Protein AF-A0A3B8WIP3-F1 (afdb_monomer_lite)

Radius of gyration: 19.3 Å; chains: 1; bounding box: 38×19×55 Å

InterPro domains:
  IPR023614 Porin domain superfamily [G3DSA:2.40.160.10] (1-83)

Foldseek 3Di:
DDKDKDKDKDWDKDAVVPCPQAKIKIKIKMKIWIAPPDPPPPNPFIKIKMKIKIWIHRGNPDIDMDMDMDTDGPDPDPDDDDDD

Structure (mmCIF, N/CA/C/O backbone):
data_AF-A0A3B8WIP3-F1
#
_entry.id   AF-A0A3B8WIP3-F1
#
loop_
_atom_site.group_PDB
_atom_site.id
_atom_site.type_symbol
_atom_site.label_atom_id
_atom_site.label_alt_id
_atom_site.label_comp_id
_atom_site.label_asym_id
_atom_site.label_entity_id
_atom_site.label_seq_id
_atom_site.pdbx_PDB_ins_code
_atom_site.Cartn_x
_atom_site.Cartn_y
_atom_site.Cartn_z
_atom_site.occupancy
_atom_site.B_iso_or_equiv
_atom_site.auth_seq_id
_atom_site.auth_comp_id
_atom_site.auth_asym_id
_atom_site.auth_atom_id
_atom_site.pdbx_PDB_model_num
ATOM 1 N N . THR A 1 1 ? 25.678 -2.454 -21.140 1.00 46.59 1 THR A N 1
ATOM 2 C CA . THR A 1 1 ? 24.377 -3.038 -20.804 1.00 46.59 1 THR A CA 1
ATOM 3 C C . THR A 1 1 ? 23.996 -2.457 -19.472 1.00 46.59 1 THR A C 1
ATOM 5 O O . THR A 1 1 ? 24.569 -2.864 -18.470 1.00 46.59 1 THR A O 1
ATOM 8 N N . SER A 1 2 ? 23.243 -1.361 -19.484 1.00 46.53 2 SER A N 1
ATOM 9 C CA . SER A 1 2 ? 22.754 -0.753 -18.248 1.00 46.53 2 SER A CA 1
ATOM 10 C C . SER A 1 2 ? 21.268 -1.038 -18.226 1.00 46.53 2 SER A C 1
ATOM 12 O O . SER A 1 2 ? 20.532 -0.424 -18.976 1.00 46.53 2 SER A O 1
ATOM 14 N N . GLU A 1 3 ? 20.882 -2.029 -17.438 1.00 63.62 3 GLU A N 1
ATOM 15 C CA . GLU A 1 3 ? 19.492 -2.426 -17.232 1.00 63.62 3 GLU A CA 1
ATOM 16 C C . GLU A 1 3 ? 19.047 -1.690 -15.973 1.00 63.62 3 GLU A C 1
ATOM 18 O O . GLU A 1 3 ? 19.626 -1.906 -14.899 1.00 63.62 3 GLU A O 1
ATOM 23 N N . ASN A 1 4 ? 18.103 -0.758 -16.096 1.00 70.88 4 ASN A N 1
ATOM 24 C CA . ASN A 1 4 ? 17.664 0.026 -14.948 1.00 70.88 4 ASN A CA 1
ATOM 25 C C . ASN A 1 4 ? 16.330 -0.533 -14.451 1.00 70.88 4 ASN A C 1
ATOM 27 O O . ASN A 1 4 ? 15.281 -0.363 -15.068 1.00 70.88 4 ASN A O 1
ATOM 31 N N . LEU A 1 5 ? 16.387 -1.219 -13.308 1.00 77.75 5 LEU A N 1
ATOM 32 C CA . LEU A 1 5 ? 15.212 -1.681 -12.579 1.00 77.75 5 LEU A CA 1
ATOM 33 C C . LEU A 1 5 ? 14.954 -0.752 -11.397 1.00 77.75 5 LEU A C 1
ATOM 35 O O . LEU A 1 5 ? 15.790 -0.602 -10.502 1.00 77.75 5 LEU A O 1
ATOM 39 N N . TYR A 1 6 ? 13.763 -0.176 -11.378 1.00 81.56 6 TYR A N 1
ATOM 40 C CA . TYR A 1 6 ? 13.270 0.677 -10.315 1.00 81.56 6 TYR A CA 1
ATOM 41 C C . TYR A 1 6 ? 12.121 -0.023 -9.602 1.00 81.56 6 TYR A C 1
ATOM 43 O O . TYR A 1 6 ? 11.161 -0.479 -10.219 1.00 81.56 6 TYR A O 1
ATOM 51 N N . ILE A 1 7 ? 12.227 -0.097 -8.278 1.00 85.56 7 ILE A N 1
ATOM 52 C CA . ILE A 1 7 ? 11.193 -0.661 -7.416 1.00 85.56 7 ILE A CA 1
ATOM 53 C C . ILE A 1 7 ? 10.910 0.354 -6.319 1.00 85.56 7 ILE A C 1
ATOM 55 O O . ILE A 1 7 ? 11.836 0.862 -5.683 1.00 85.56 7 ILE A O 1
ATOM 59 N N . ALA A 1 8 ? 9.635 0.648 -6.109 1.00 91.38 8 ALA A N 1
ATOM 60 C CA . ALA A 1 8 ? 9.164 1.497 -5.033 1.00 91.38 8 ALA A CA 1
ATOM 61 C C . ALA A 1 8 ? 8.115 0.744 -4.217 1.00 91.38 8 ALA A C 1
ATOM 63 O O . ALA A 1 8 ? 7.100 0.313 -4.759 1.00 91.38 8 ALA A O 1
ATOM 64 N N . ASP A 1 9 ? 8.340 0.626 -2.912 1.00 92.75 9 ASP A N 1
ATOM 65 C CA . ASP A 1 9 ? 7.387 0.059 -1.965 1.00 92.75 9 ASP A CA 1
ATOM 66 C C . ASP A 1 9 ? 6.937 1.112 -0.950 1.00 92.75 9 ASP A C 1
ATOM 68 O O . ASP A 1 9 ? 7.698 1.982 -0.523 1.00 92.75 9 ASP A O 1
ATOM 72 N N . LEU A 1 10 ? 5.660 1.057 -0.580 1.00 94.75 10 LEU A N 1
ATOM 73 C CA . LEU A 1 10 ? 5.060 1.962 0.388 1.00 94.75 10 LEU A CA 1
ATOM 74 C C . LEU A 1 10 ? 4.110 1.188 1.294 1.00 94.75 10 LEU A C 1
ATOM 76 O O . LEU A 1 10 ? 3.203 0.500 0.831 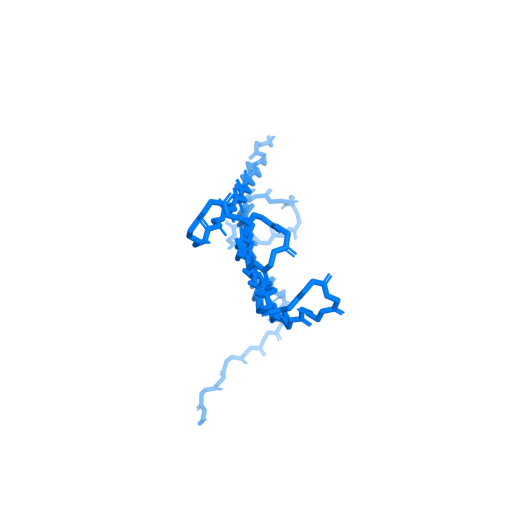1.00 94.75 10 LEU A O 1
ATOM 80 N N . VAL A 1 11 ? 4.273 1.352 2.608 1.00 93.81 11 VAL A N 1
ATOM 81 C CA . VAL A 1 11 ? 3.352 0.807 3.612 1.00 93.81 11 VAL A CA 1
ATOM 82 C C . VAL A 1 11 ? 2.936 1.909 4.568 1.00 93.81 11 VAL A C 1
ATOM 84 O O . VAL A 1 11 ? 3.755 2.491 5.279 1.00 93.81 11 VAL A O 1
ATOM 87 N N . TRP A 1 12 ? 1.635 2.151 4.639 1.00 92.75 12 TRP A N 1
ATOM 88 C CA . TRP A 1 12 ? 1.041 3.110 5.548 1.00 92.75 12 TRP A CA 1
ATOM 89 C C . TRP A 1 12 ? 0.082 2.419 6.512 1.00 92.75 12 TRP A C 1
ATOM 91 O O . TRP A 1 12 ? -0.829 1.694 6.119 1.00 92.75 12 TRP A O 1
ATOM 101 N N . LYS A 1 13 ? 0.293 2.659 7.806 1.00 89.94 13 LYS A N 1
ATOM 102 C CA . LYS A 1 13 ? -0.570 2.172 8.879 1.00 89.94 13 LYS A CA 1
ATOM 103 C C . LYS A 1 13 ? -1.232 3.350 9.564 1.00 89.94 13 LYS A C 1
ATOM 105 O O . LYS A 1 13 ? -0.559 4.274 10.020 1.00 89.94 13 LYS A O 1
ATOM 110 N N . TRP A 1 14 ? -2.545 3.284 9.670 1.00 86.31 14 TRP A N 1
ATOM 111 C CA . TRP A 1 14 ? -3.356 4.284 10.333 1.00 86.31 14 TRP A CA 1
ATOM 112 C C . TRP A 1 14 ? -4.275 3.615 11.352 1.00 86.31 14 TRP A C 1
ATOM 114 O O . TRP A 1 14 ? -4.936 2.625 11.054 1.00 86.31 14 TRP A O 1
ATOM 124 N N . ALA A 1 15 ? -4.317 4.160 12.565 1.00 84.94 15 ALA A N 1
ATOM 125 C CA . ALA A 1 15 ? -5.214 3.712 13.623 1.00 84.94 15 ALA A CA 1
ATOM 126 C C . ALA A 1 15 ? -6.156 4.868 13.997 1.00 84.94 15 ALA A C 1
ATOM 128 O O . ALA A 1 15 ? -5.723 5.797 14.692 1.00 84.94 15 ALA A O 1
ATOM 129 N N . PRO A 1 16 ? -7.426 4.857 13.550 1.00 65.50 16 PRO A N 1
ATOM 130 C CA . PRO A 1 16 ? -8.407 5.817 14.041 1.00 65.50 16 PRO A CA 1
ATOM 131 C C . PRO A 1 16 ? -8.541 5.677 15.567 1.00 65.50 16 PRO A C 1
ATOM 133 O O . PRO A 1 16 ? -8.557 4.571 16.101 1.00 65.50 16 PRO A O 1
ATOM 136 N N . ASN A 1 17 ? -8.574 6.803 16.287 1.00 71.38 17 ASN A N 1
ATOM 137 C CA . ASN A 1 17 ? -8.575 6.890 17.760 1.00 71.38 17 ASN A CA 1
ATOM 138 C C . ASN A 1 17 ? -7.322 6.381 18.501 1.00 71.38 17 ASN A C 1
ATOM 140 O O . ASN A 1 17 ? -7.339 6.309 19.728 1.00 71.38 17 ASN A O 1
ATOM 144 N N . GLY A 1 18 ? -6.229 6.037 17.811 1.00 64.00 18 GLY A N 1
ATOM 145 C CA . GLY A 1 18 ? -4.996 5.585 18.471 1.00 64.00 18 GLY A CA 1
ATOM 146 C C . GLY A 1 18 ? -5.100 4.211 19.148 1.00 64.00 18 GLY A C 1
ATOM 147 O O . GLY A 1 18 ? -4.134 3.766 19.767 1.00 64.00 18 GLY A O 1
ATOM 148 N N . ASN A 1 19 ? -6.231 3.507 19.000 1.00 65.31 19 ASN A N 1
ATOM 149 C CA . ASN A 1 19 ? -6.415 2.157 19.518 1.00 65.31 19 ASN A CA 1
ATOM 150 C C . ASN A 1 19 ? -6.217 1.109 18.413 1.00 65.31 19 ASN A C 1
ATOM 152 O O . ASN A 1 19 ? -7.173 0.584 17.841 1.00 65.31 19 ASN A O 1
ATOM 156 N N . ASN A 1 20 ? -4.950 0.772 18.160 1.00 62.78 20 ASN A N 1
ATOM 157 C CA . ASN A 1 20 ? -4.517 -0.220 17.162 1.00 62.78 20 ASN A CA 1
ATOM 158 C C . ASN A 1 20 ? -5.179 -1.607 17.364 1.00 62.78 20 ASN A C 1
ATOM 160 O O . ASN A 1 20 ? -5.255 -2.422 16.453 1.00 62.78 20 ASN A O 1
ATOM 164 N N . ARG A 1 21 ? -5.703 -1.880 18.565 1.00 65.69 21 ARG A N 1
ATOM 165 C CA . ARG A 1 21 ? -6.296 -3.174 18.913 1.00 65.69 21 ARG A CA 1
ATOM 166 C C . ARG A 1 21 ? -7.755 -3.339 18.487 1.00 65.69 21 ARG A C 1
ATOM 168 O O . ARG A 1 21 ? -8.220 -4.471 18.390 1.00 65.69 21 ARG A O 1
ATOM 175 N N . GLU A 1 22 ? -8.473 -2.242 18.261 1.00 70.00 22 GLU A N 1
ATOM 176 C CA . GLU A 1 22 ? -9.882 -2.281 17.850 1.00 70.00 22 GLU A CA 1
ATOM 177 C C . GLU A 1 22 ? -10.058 -1.910 16.382 1.00 70.00 22 GLU A C 1
ATOM 179 O O . GLU A 1 22 ? -10.831 -2.571 15.688 1.00 70.00 22 GLU A O 1
ATOM 184 N N . GLN A 1 23 ? -9.337 -0.887 15.909 1.00 80.50 23 GLN A N 1
ATOM 185 C CA . GLN A 1 23 ? -9.438 -0.420 14.532 1.00 80.50 23 GLN A CA 1
ATOM 186 C C . GLN A 1 23 ? -8.066 -0.049 13.975 1.00 80.50 23 GLN A C 1
ATOM 188 O O . GLN A 1 23 ? -7.363 0.806 14.515 1.00 80.50 23 GLN A O 1
ATOM 193 N N . GLN A 1 24 ? -7.704 -0.676 12.859 1.00 86.38 24 GLN A N 1
ATOM 194 C CA . GLN A 1 24 ? -6.501 -0.333 12.109 1.00 86.38 24 GLN A CA 1
ATOM 195 C C . GLN A 1 24 ? -6.747 -0.481 10.613 1.00 86.38 24 GLN A C 1
ATOM 197 O O . GLN A 1 24 ? -7.367 -1.438 10.155 1.00 86.38 24 GLN A O 1
ATOM 202 N N . LEU A 1 25 ? -6.243 0.478 9.851 1.00 89.00 25 LEU A N 1
ATOM 203 C CA . LEU A 1 25 ? -6.171 0.433 8.405 1.00 89.00 25 LEU A CA 1
ATOM 204 C C . LEU A 1 25 ? -4.702 0.300 8.018 1.00 89.00 25 LEU A C 1
ATOM 206 O O . LEU A 1 25 ? -3.874 1.132 8.389 1.00 89.00 25 LEU A O 1
ATOM 210 N N . THR A 1 26 ? -4.381 -0.743 7.267 1.00 92.62 26 THR A N 1
ATOM 211 C CA . THR A 1 26 ? -3.081 -0.896 6.620 1.00 92.62 26 THR A CA 1
ATOM 212 C C . THR A 1 26 ? -3.279 -0.771 5.125 1.00 92.62 26 THR A C 1
ATOM 214 O O . THR A 1 26 ? -4.046 -1.528 4.538 1.00 92.62 26 THR A O 1
ATOM 217 N N . LEU A 1 27 ? -2.580 0.173 4.517 1.00 94.06 27 LEU A N 1
ATOM 218 C CA . LEU A 1 27 ? -2.469 0.314 3.077 1.00 94.06 27 LEU A CA 1
ATOM 219 C C . LEU A 1 27 ? -1.036 -0.039 2.693 1.00 94.06 27 LEU A C 1
ATOM 221 O O . LEU A 1 27 ? -0.093 0.422 3.331 1.00 94.06 27 LEU A O 1
ATOM 225 N N . SER A 1 28 ? -0.863 -0.866 1.676 1.00 95.75 28 SER A N 1
ATOM 226 C CA . SER A 1 28 ? 0.443 -1.146 1.095 1.00 95.75 28 SER A CA 1
ATOM 227 C C . SER A 1 28 ? 0.360 -1.076 -0.416 1.00 95.75 28 SER A C 1
ATOM 229 O O . SER A 1 28 ? -0.657 -1.450 -0.990 1.00 95.75 28 SER A O 1
ATOM 231 N N . GLY A 1 29 ? 1.422 -0.628 -1.061 1.00 95.50 29 GLY A N 1
ATOM 232 C CA . GLY A 1 29 ? 1.531 -0.637 -2.506 1.00 95.50 29 GLY A CA 1
ATOM 233 C C . GLY A 1 29 ? 2.970 -0.825 -2.935 1.00 95.50 29 GLY A C 1
ATOM 234 O O . GLY A 1 29 ? 3.893 -0.490 -2.195 1.00 95.50 29 GLY A O 1
ATOM 235 N N . GLU A 1 30 ? 3.133 -1.381 -4.120 1.00 92.06 30 GLU A N 1
ATOM 236 C CA . GLU A 1 30 ? 4.421 -1.621 -4.749 1.00 92.06 30 GLU A CA 1
ATOM 237 C C . GLU A 1 30 ? 4.302 -1.273 -6.224 1.00 92.06 30 GLU A C 1
ATOM 239 O O . GLU A 1 30 ? 3.272 -1.536 -6.847 1.00 92.06 30 GLU A O 1
ATOM 244 N N . TYR A 1 31 ? 5.350 -0.666 -6.756 1.00 87.56 31 TYR A N 1
ATOM 245 C CA . TYR A 1 31 ? 5.466 -0.277 -8.147 1.00 87.56 31 TYR A CA 1
ATOM 246 C C . TYR A 1 31 ? 6.829 -0.727 -8.663 1.00 87.56 31 TYR A C 1
ATOM 248 O O . TYR A 1 31 ? 7.859 -0.457 -8.042 1.00 87.56 31 TYR A O 1
ATOM 256 N N . LEU A 1 32 ? 6.819 -1.424 -9.789 1.00 86.94 32 LEU A N 1
ATOM 257 C CA . LEU A 1 32 ? 7.964 -2.008 -10.466 1.00 86.94 32 LEU A CA 1
ATOM 258 C C . LEU A 1 32 ? 8.024 -1.409 -11.871 1.00 86.94 32 LEU A C 1
ATOM 260 O O . LEU A 1 32 ? 7.031 -1.406 -12.595 1.00 86.94 32 LEU A O 1
ATOM 264 N N . TYR A 1 33 ? 9.196 -0.923 -12.256 1.00 80.00 33 TYR A N 1
ATOM 265 C CA . TYR A 1 33 ?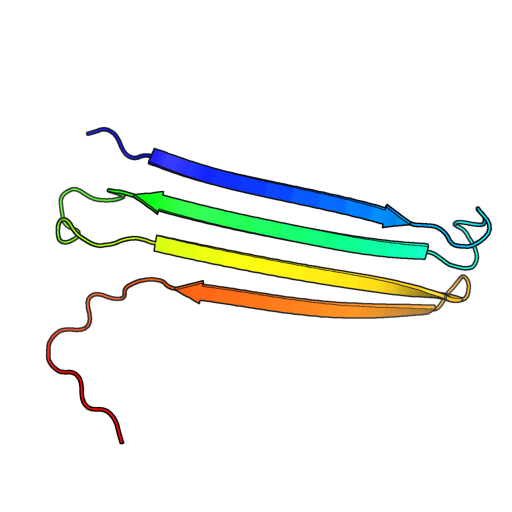 9.464 -0.412 -13.593 1.00 80.00 33 TYR A CA 1
ATOM 266 C C . TYR A 1 33 ? 10.854 -0.863 -14.024 1.00 80.00 33 TYR A C 1
ATOM 268 O O . TYR A 1 33 ? 11.836 -0.576 -13.339 1.00 80.00 33 TYR A O 1
ATOM 276 N N . GLY A 1 34 ? 10.939 -1.578 -15.140 1.00 76.31 34 GLY A N 1
ATOM 277 C CA . GLY A 1 34 ? 12.201 -2.011 -15.727 1.00 76.31 34 GLY A CA 1
ATOM 278 C C . GLY A 1 34 ? 12.325 -1.569 -17.178 1.00 76.31 34 GLY A C 1
ATOM 279 O O . GLY A 1 34 ? 11.450 -1.881 -17.990 1.00 76.31 34 GLY A O 1
ATOM 280 N N . ASP A 1 35 ? 13.433 -0.894 -17.492 1.00 66.69 35 ASP A N 1
ATOM 281 C CA . ASP A 1 35 ? 13.875 -0.639 -18.863 1.00 66.69 35 ASP A CA 1
ATOM 282 C C . ASP A 1 35 ? 15.050 -1.548 -19.254 1.00 66.69 35 ASP A C 1
ATOM 284 O O . ASP A 1 35 ? 15.873 -1.942 -18.423 1.00 66.69 35 ASP A O 1
ATOM 288 N N . GLU A 1 36 ? 15.094 -1.903 -20.541 1.00 55.53 36 GLU A N 1
ATOM 289 C CA . GLU A 1 36 ? 16.238 -2.556 -21.191 1.00 55.53 36 GLU A CA 1
ATOM 290 C C . GLU A 1 36 ? 16.594 -3.963 -20.655 1.00 55.53 36 GLU A C 1
ATOM 292 O O . GLU A 1 36 ? 17.732 -4.399 -20.768 1.00 55.53 36 GLU A O 1
ATOM 297 N N . LEU A 1 37 ? 15.623 -4.720 -20.127 1.00 54.62 37 LEU A N 1
ATOM 298 C CA . LEU A 1 37 ? 15.826 -6.003 -19.420 1.00 54.62 37 LEU A CA 1
ATOM 299 C C . LEU A 1 37 ? 16.422 -7.168 -20.250 1.00 54.62 37 LEU A C 1
ATOM 301 O O . LEU A 1 37 ? 16.623 -8.256 -19.705 1.00 54.62 37 LEU A O 1
ATOM 305 N N . ASN A 1 38 ? 16.673 -7.020 -21.563 1.00 45.00 38 ASN A N 1
ATOM 306 C CA . ASN A 1 38 ? 17.323 -8.077 -22.349 1.00 45.00 38 ASN A CA 1
ATOM 307 C C . ASN A 1 38 ? 17.905 -7.610 -23.700 1.00 45.00 38 ASN A C 1
ATOM 309 O O . ASN A 1 38 ? 17.239 -6.959 -24.494 1.00 45.00 38 ASN A O 1
ATOM 313 N N . GLN A 1 39 ? 19.100 -8.099 -24.046 1.00 45.75 39 GLN A N 1
ATOM 314 C CA . GLN A 1 39 ? 19.756 -7.950 -25.362 1.00 45.75 39 GLN A CA 1
ATOM 315 C C . GLN A 1 39 ? 19.073 -8.720 -26.522 1.00 45.75 39 GLN A C 1
ATOM 317 O O . GLN A 1 3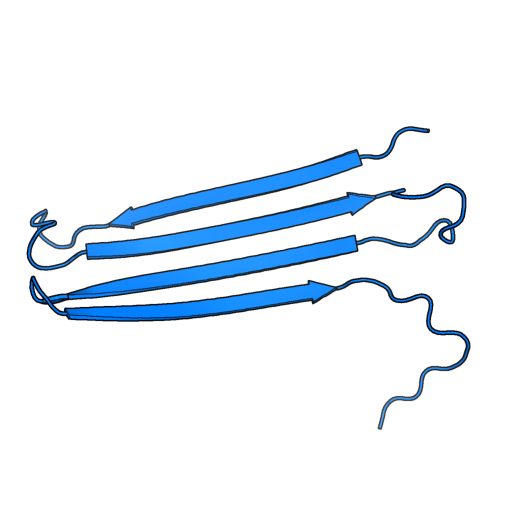9 ? 19.544 -8.672 -27.658 1.00 45.75 39 GLN A O 1
ATOM 322 N N . PHE A 1 40 ? 18.004 -9.470 -26.227 1.00 48.91 40 PHE A N 1
ATOM 323 C CA . PHE A 1 40 ? 17.163 -10.203 -27.187 1.00 48.91 40 PHE A CA 1
ATOM 324 C C . PHE A 1 40 ? 15.683 -9.790 -27.146 1.00 48.91 40 PHE A C 1
ATOM 326 O O . PHE A 1 40 ? 14.901 -10.293 -27.950 1.00 48.91 40 PHE A O 1
ATOM 333 N N . ALA A 1 41 ? 15.305 -8.908 -26.220 1.00 46.31 41 ALA A N 1
ATOM 334 C CA . ALA A 1 41 ? 14.021 -8.223 -26.250 1.00 46.31 41 ALA A CA 1
ATOM 335 C C . ALA A 1 41 ? 14.162 -7.051 -27.228 1.00 46.31 41 ALA A C 1
ATOM 337 O O . ALA A 1 41 ? 15.249 -6.475 -27.354 1.00 46.31 41 ALA A O 1
ATOM 338 N N . ALA A 1 42 ? 13.120 -6.751 -27.995 1.00 44.97 42 ALA A N 1
ATOM 339 C CA . ALA A 1 42 ? 13.181 -5.620 -28.904 1.00 44.97 42 ALA A CA 1
ATOM 340 C C . ALA A 1 42 ? 13.452 -4.361 -28.066 1.00 44.97 42 ALA A C 1
ATOM 342 O O . ALA A 1 42 ? 13.021 -4.266 -26.921 1.00 44.97 42 ALA A O 1
ATOM 343 N N . SER A 1 43 ? 14.208 -3.409 -28.607 1.00 46.84 43 SER A N 1
ATOM 344 C CA . SER A 1 43 ? 14.726 -2.227 -27.898 1.00 46.84 43 SER A CA 1
ATOM 345 C C . SER A 1 43 ? 13.662 -1.234 -27.375 1.00 46.84 43 SER A C 1
ATOM 347 O O . SER A 1 43 ? 13.995 -0.076 -27.155 1.00 46.84 43 SER A O 1
ATOM 349 N N . ASP A 1 44 ? 12.418 -1.677 -27.186 1.00 50.19 44 ASP A N 1
ATOM 350 C CA . ASP A 1 44 ? 11.247 -0.918 -26.735 1.00 50.19 44 ASP A CA 1
ATOM 351 C C . ASP A 1 44 ? 10.419 -1.672 -25.657 1.00 50.19 44 ASP A C 1
ATOM 353 O O . ASP A 1 44 ? 9.377 -1.186 -25.232 1.00 50.19 44 ASP A O 1
ATOM 357 N N . ASP A 1 45 ? 10.861 -2.850 -25.182 1.00 54.34 45 ASP A N 1
ATOM 358 C CA .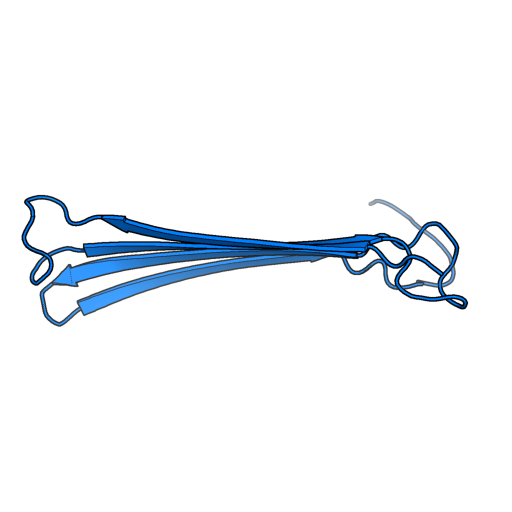 ASP A 1 45 ? 10.121 -3.652 -24.191 1.00 54.34 45 ASP A CA 1
ATOM 359 C C . ASP A 1 45 ? 10.235 -3.049 -22.773 1.00 54.34 45 ASP A C 1
ATOM 361 O O . ASP A 1 45 ? 11.121 -3.385 -21.979 1.00 54.34 45 ASP A O 1
ATOM 365 N N . THR A 1 46 ? 9.320 -2.134 -22.447 1.00 61.38 46 THR A N 1
ATOM 366 C CA . THR A 1 46 ? 9.134 -1.617 -21.082 1.00 61.38 46 THR A CA 1
ATOM 367 C C . THR A 1 46 ? 8.296 -2.613 -20.287 1.00 61.38 46 THR A C 1
ATOM 369 O O . THR A 1 46 ? 7.211 -2.995 -20.718 1.00 61.38 46 THR A O 1
ATOM 372 N N . ASN A 1 47 ? 8.798 -3.047 -19.129 1.00 72.19 47 ASN A N 1
ATOM 373 C CA . ASN A 1 47 ? 8.057 -3.929 -18.228 1.00 72.19 47 ASN A CA 1
ATOM 374 C C . ASN A 1 47 ? 7.646 -3.120 -17.001 1.00 72.19 47 ASN A C 1
ATOM 376 O O . ASN A 1 47 ? 8.502 -2.727 -16.201 1.00 72.19 47 ASN A O 1
ATOM 380 N N . GLU A 1 48 ? 6.348 -2.873 -16.850 1.00 77.94 48 GLU A N 1
ATOM 381 C CA . GLU A 1 48 ? 5.800 -2.178 -15.689 1.00 77.94 48 GLU A CA 1
ATOM 382 C C . GLU A 1 48 ? 4.802 -3.060 -14.945 1.00 77.94 48 GLU A C 1
ATOM 384 O O . GLU A 1 48 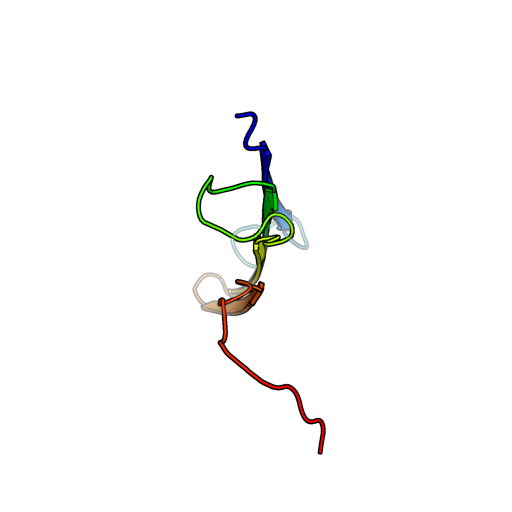? 4.107 -3.903 -15.511 1.00 77.94 48 GLU A O 1
ATOM 389 N N . GLY A 1 49 ? 4.736 -2.892 -13.633 1.00 86.06 49 GLY A N 1
ATOM 390 C CA . GLY A 1 49 ? 3.753 -3.600 -12.838 1.00 86.06 49 GLY A CA 1
ATOM 391 C C . GLY A 1 49 ? 3.587 -2.967 -11.480 1.00 86.06 49 GLY A C 1
ATOM 392 O O . GLY A 1 49 ? 4.530 -2.449 -10.890 1.00 86.06 49 GLY A O 1
ATOM 393 N N . TRP A 1 50 ? 2.373 -3.006 -10.960 1.00 89.62 50 TRP A N 1
ATOM 394 C CA . TRP A 1 50 ? 2.070 -2.410 -9.677 1.00 89.62 50 TRP A CA 1
ATOM 395 C C . TRP A 1 50 ? 0.975 -3.173 -8.957 1.00 89.62 50 TRP A C 1
ATOM 397 O O . TRP A 1 50 ? 0.107 -3.814 -9.549 1.00 89.62 50 TRP A O 1
ATOM 407 N N . TYR A 1 51 ? 0.992 -3.086 -7.635 1.00 91.62 51 TYR A N 1
ATOM 408 C CA . TYR A 1 51 ? -0.135 -3.520 -6.833 1.00 91.62 51 TYR A CA 1
ATOM 409 C C . TYR A 1 51 ? -0.397 -2.559 -5.691 1.00 91.62 51 TYR A C 1
ATOM 411 O O . TYR A 1 51 ? 0.486 -1.879 -5.177 1.00 91.62 51 TYR A O 1
ATOM 419 N N . VAL A 1 52 ? -1.643 -2.564 -5.242 1.00 94.81 52 VAL A N 1
ATOM 420 C CA . VAL A 1 52 ? -2.078 -1.913 -4.020 1.00 94.81 52 VAL A CA 1
ATOM 421 C C . VAL A 1 52 ? -2.962 -2.870 -3.232 1.00 94.81 52 VAL A C 1
ATOM 423 O O . VAL A 1 52 ? -3.819 -3.571 -3.770 1.00 94.81 52 VAL A O 1
ATOM 426 N N . SER A 1 53 ? -2.761 -2.924 -1.924 1.00 95.50 53 SER A N 1
ATOM 427 C CA . SER A 1 53 ? -3.624 -3.643 -0.999 1.00 95.50 53 SER A CA 1
ATOM 428 C C . SER A 1 53 ? -4.029 -2.778 0.174 1.00 95.50 53 SER A C 1
ATOM 430 O O . SER A 1 53 ? -3.225 -2.043 0.738 1.00 95.50 53 SER A O 1
ATOM 432 N N . GLY A 1 54 ? -5.290 -2.912 0.565 1.00 95.31 54 GLY A N 1
ATOM 433 C CA . GLY A 1 54 ? -5.836 -2.305 1.762 1.00 95.31 54 GLY A CA 1
ATOM 434 C C . GLY A 1 54 ? -6.440 -3.369 2.658 1.00 95.31 54 GLY A C 1
ATOM 435 O O . GLY A 1 54 ? -7.264 -4.163 2.213 1.00 95.31 54 GLY A O 1
ATOM 436 N N . VAL A 1 55 ? -6.040 -3.377 3.925 1.00 93.62 55 VAL A N 1
ATOM 437 C CA . VAL A 1 55 ? -6.596 -4.235 4.969 1.00 93.62 55 VAL A CA 1
ATOM 438 C C . VAL A 1 55 ? -7.169 -3.347 6.056 1.00 93.62 55 VAL A C 1
ATOM 440 O O . VAL A 1 55 ? -6.450 -2.565 6.677 1.00 93.62 55 VAL A O 1
ATOM 443 N N . TYR A 1 56 ? -8.465 -3.484 6.297 1.00 90.56 56 TYR A N 1
ATOM 444 C CA . TYR A 1 56 ? -9.178 -2.782 7.345 1.00 90.56 56 TYR A CA 1
ATOM 445 C C . TYR A 1 56 ? -9.634 -3.758 8.425 1.00 90.56 56 TYR A C 1
ATOM 447 O O . TYR A 1 56 ? -10.364 -4.715 8.170 1.00 90.56 56 TYR A O 1
ATOM 455 N N . GLN A 1 57 ? -9.207 -3.500 9.652 1.00 89.38 57 GLN A N 1
ATOM 456 C CA . GLN A 1 57 ? -9.661 -4.196 10.840 1.00 89.38 57 GLN A CA 1
ATOM 457 C C . GLN A 1 57 ? -10.725 -3.349 11.534 1.00 89.38 57 GLN A C 1
ATOM 459 O O . GLN A 1 57 ? -10.444 -2.226 11.945 1.00 89.38 57 GLN A O 1
ATOM 464 N N . PHE A 1 58 ? -11.932 -3.896 11.665 1.00 85.00 58 PHE A N 1
ATOM 465 C CA . PHE A 1 58 ? -13.082 -3.228 12.288 1.00 85.00 58 PHE A CA 1
ATOM 466 C C . PHE A 1 58 ? -13.466 -3.831 13.643 1.00 85.00 58 PHE A C 1
ATOM 468 O O . PHE A 1 58 ? -14.256 -3.241 14.379 1.00 85.00 58 PHE A O 1
ATOM 475 N N . ALA A 1 59 ? -12.926 -5.006 13.978 1.00 84.19 59 ALA A N 1
ATOM 476 C CA . ALA A 1 59 ? -13.045 -5.597 15.302 1.00 84.19 59 ALA A CA 1
ATOM 477 C C . ALA A 1 59 ? -11.718 -6.264 15.703 1.00 84.19 59 ALA A C 1
ATOM 479 O O . ALA A 1 59 ? -10.937 -6.653 14.833 1.00 84.19 59 ALA A O 1
ATOM 480 N N . PRO A 1 60 ? -11.467 -6.510 17.002 1.00 80.75 60 PRO A N 1
ATOM 481 C CA . PRO A 1 60 ? -10.217 -7.116 17.481 1.00 80.75 60 PRO A CA 1
ATOM 482 C C . PRO A 1 60 ? -9.862 -8.467 16.841 1.00 80.75 60 PRO A C 1
ATOM 484 O O . PRO A 1 60 ? -8.713 -8.889 16.885 1.00 80.75 60 PRO A O 1
ATOM 487 N N . GLN A 1 61 ? -10.859 -9.142 16.270 1.00 84.94 61 GLN A N 1
ATOM 488 C CA . GLN A 1 61 ? -10.771 -10.484 15.697 1.00 84.94 61 GLN A CA 1
ATOM 489 C C . GLN A 1 61 ? -11.251 -10.559 14.236 1.00 84.94 61 GLN A C 1
ATOM 491 O O . GLN A 1 61 ? -11.242 -11.641 13.660 1.00 84.94 61 GLN A O 1
ATOM 496 N N . TRP A 1 62 ? -11.662 -9.432 13.638 1.00 87.38 62 TRP A N 1
ATOM 497 C CA . TRP A 1 62 ? -12.164 -9.394 12.262 1.00 87.38 62 TRP A CA 1
ATOM 498 C C . TRP A 1 62 ? -11.471 -8.313 11.442 1.00 87.38 62 TRP A C 1
ATOM 500 O O . TRP A 1 62 ? -11.506 -7.128 11.789 1.00 87.38 62 TRP A O 1
ATOM 510 N N . SER A 1 63 ? -10.901 -8.731 10.315 1.00 90.75 63 SER A N 1
ATOM 511 C CA . SER A 1 63 ? -10.351 -7.861 9.285 1.00 90.75 63 SER A CA 1
ATOM 512 C C . SER A 1 63 ? -10.900 -8.240 7.915 1.00 90.75 63 SER A C 1
ATOM 514 O O . SER A 1 63 ? -11.212 -9.398 7.640 1.00 90.75 63 SER A O 1
ATOM 516 N N . ALA A 1 64 ? -11.036 -7.237 7.059 1.00 93.00 64 ALA A N 1
ATOM 517 C CA . ALA A 1 64 ? -11.370 -7.388 5.656 1.00 93.00 64 ALA A CA 1
ATOM 518 C C . ALA A 1 64 ? -10.251 -6.757 4.831 1.00 93.00 64 ALA A C 1
ATOM 520 O O . ALA A 1 64 ? -9.748 -5.688 5.176 1.00 93.00 64 ALA A O 1
ATOM 521 N N . GLY A 1 65 ? -9.846 -7.423 3.756 1.00 94.19 65 GLY A N 1
ATOM 522 C CA . GLY A 1 65 ? -8.768 -6.955 2.900 1.00 94.19 65 GLY A CA 1
ATOM 523 C C . GLY A 1 65 ? -9.113 -7.089 1.430 1.00 94.19 65 GLY A C 1
ATOM 524 O O . GLY A 1 65 ? -9.790 -8.034 1.031 1.00 94.19 65 GLY A O 1
ATOM 525 N N . VAL A 1 66 ? -8.618 -6.146 0.636 1.00 95.69 66 VAL A N 1
ATOM 526 C CA . VAL A 1 66 ? -8.667 -6.181 -0.823 1.00 95.69 66 VAL A CA 1
ATOM 527 C C . VAL A 1 66 ? -7.277 -5.898 -1.372 1.00 95.69 66 VAL A C 1
ATOM 529 O O . VAL A 1 66 ? -6.533 -5.081 -0.824 1.00 95.69 66 VAL A O 1
ATOM 532 N N . ARG A 1 67 ? -6.918 -6.591 -2.450 1.00 95.12 67 ARG A N 1
ATOM 533 C CA . ARG A 1 67 ? -5.719 -6.316 -3.236 1.00 95.12 67 ARG A CA 1
ATOM 534 C C . ARG A 1 67 ? -6.112 -6.224 -4.698 1.00 95.12 67 ARG A C 1
ATOM 536 O O . ARG A 1 67 ? -6.853 -7.075 -5.182 1.00 95.12 67 ARG A O 1
ATOM 543 N N . TYR A 1 68 ? -5.593 -5.206 -5.363 1.00 93.38 68 TYR A N 1
ATOM 544 C CA . TYR A 1 68 ? -5.670 -5.039 -6.801 1.00 93.38 68 TYR A CA 1
ATOM 545 C C . TYR A 1 68 ? -4.260 -4.809 -7.327 1.00 93.38 68 TYR A C 1
ATOM 547 O O . TYR A 1 68 ? -3.451 -4.167 -6.660 1.00 93.38 68 TYR A O 1
ATOM 555 N N . GLY A 1 69 ? -3.953 -5.360 -8.486 1.00 89.69 69 GLY A N 1
ATOM 556 C CA . GLY A 1 69 ? -2.668 -5.159 -9.125 1.00 89.69 69 GLY A CA 1
ATOM 557 C C . GLY A 1 69 ? -2.777 -5.451 -10.602 1.00 89.69 69 GLY A C 1
ATOM 558 O O . GLY A 1 69 ? -3.605 -6.264 -11.017 1.00 89.69 69 GLY A O 1
ATOM 559 N N . GLU A 1 70 ? -1.944 -4.760 -11.354 1.00 83.31 70 GLU A N 1
ATOM 560 C CA . GLU A 1 70 ? -1.855 -4.838 -12.798 1.00 83.31 70 GLU A CA 1
ATOM 561 C C . GLU A 1 70 ? -0.386 -4.963 -13.169 1.00 83.31 70 GLU A C 1
ATOM 563 O O . GLU A 1 70 ? 0.494 -4.416 -12.504 1.00 83.31 70 GLU A O 1
ATOM 568 N N . VAL A 1 71 ? -0.124 -5.774 -14.178 1.00 79.31 71 VAL A N 1
ATOM 569 C CA . VAL A 1 71 ? 1.220 -6.049 -14.651 1.00 79.31 71 VAL A CA 1
ATOM 570 C C . VAL A 1 71 ? 1.148 -5.993 -16.165 1.00 79.31 71 VAL A C 1
ATOM 572 O O . VAL A 1 71 ? 0.553 -6.873 -16.787 1.00 79.31 71 VAL A O 1
ATOM 575 N N . ASP A 1 72 ? 1.751 -4.958 -16.730 1.00 65.50 72 ASP A N 1
ATOM 576 C CA . ASP A 1 72 ? 1.927 -4.786 -18.162 1.00 65.50 72 ASP A CA 1
ATOM 577 C C . ASP A 1 72 ? 3.305 -5.338 -18.521 1.00 65.50 72 ASP A C 1
ATOM 579 O O . ASP A 1 72 ? 4.331 -4.653 -18.554 1.00 65.50 72 ASP A O 1
ATOM 583 N N . LEU A 1 73 ? 3.319 -6.650 -18.749 1.00 59.28 73 LEU A N 1
ATOM 584 C CA . LEU A 1 73 ? 4.399 -7.296 -19.476 1.00 59.28 73 LEU A CA 1
ATOM 585 C C . LEU A 1 73 ? 4.067 -7.124 -20.949 1.00 59.28 73 LEU A C 1
ATOM 587 O O . LEU A 1 73 ? 3.052 -7.645 -21.417 1.00 59.28 73 LEU A O 1
ATOM 591 N N . GLN A 1 74 ? 4.909 -6.398 -21.678 1.00 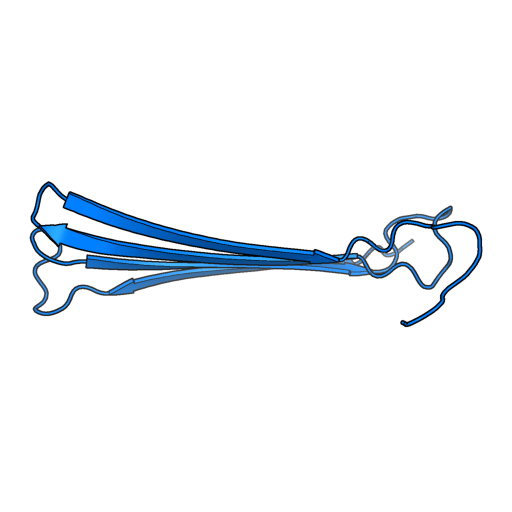52.25 74 GLN A N 1
ATOM 592 C CA . GLN A 1 74 ? 4.821 -6.384 -23.128 1.00 52.25 74 GLN A CA 1
ATOM 593 C C . GLN A 1 74 ? 5.259 -7.772 -23.613 1.00 52.25 74 GLN A C 1
ATOM 595 O O . GLN A 1 74 ? 6.432 -8.080 -23.798 1.00 52.25 74 GLN A O 1
ATOM 600 N N . GLU A 1 75 ? 4.293 -8.686 -23.687 1.00 43.38 75 GLU A N 1
ATOM 601 C CA . GLU A 1 75 ? 4.474 -9.971 -24.334 1.00 43.38 75 GLU A CA 1
ATOM 602 C C . GLU A 1 75 ? 4.765 -9.663 -25.802 1.00 43.38 75 GLU A C 1
ATOM 604 O O . GLU A 1 75 ? 3.985 -8.961 -26.449 1.00 43.38 75 GLU A O 1
ATOM 609 N N . ALA A 1 76 ? 5.899 -10.148 -26.321 1.00 41.97 76 ALA A N 1
ATOM 610 C CA . ALA A 1 76 ? 6.228 -10.102 -27.741 1.00 41.97 76 ALA A CA 1
ATOM 611 C C . ALA A 1 76 ? 5.212 -10.962 -28.510 1.00 41.97 76 ALA A C 1
ATOM 613 O O . ALA A 1 76 ? 5.479 -12.090 -28.928 1.00 41.97 76 ALA A O 1
ATOM 614 N N . HIS A 1 77 ? 4.004 -10.431 -28.648 1.00 44.44 77 HIS A N 1
ATOM 615 C CA . HIS A 1 77 ? 2.952 -10.984 -29.455 1.00 44.44 77 HIS A CA 1
ATOM 616 C C . HIS A 1 77 ? 3.332 -10.673 -30.894 1.00 44.44 77 HIS A C 1
ATOM 618 O O . HIS A 1 77 ? 3.199 -9.548 -31.380 1.00 44.44 77 HIS A O 1
ATOM 624 N N . GLY A 1 78 ? 3.852 -11.705 -31.559 1.00 51.34 78 GLY A N 1
ATOM 625 C CA . GLY A 1 78 ? 3.848 -11.768 -33.004 1.00 51.34 78 GLY A CA 1
ATOM 626 C C . GLY A 1 78 ? 2.452 -11.404 -33.498 1.00 51.34 78 GLY A C 1
ATOM 627 O O . GLY A 1 78 ? 1.474 -12.091 -33.216 1.00 51.34 78 GLY A O 1
ATOM 628 N N . ASP A 1 79 ? 2.418 -10.303 -34.234 1.00 57.53 79 ASP A N 1
ATOM 629 C CA . ASP A 1 79 ? 1.504 -10.065 -35.330 1.00 57.53 79 ASP A CA 1
ATOM 630 C C . ASP A 1 79 ? 0.040 -9.779 -34.926 1.00 57.53 79 ASP A C 1
ATOM 632 O O . ASP A 1 79 ? -0.816 -10.658 -34.866 1.00 57.53 79 ASP A O 1
ATOM 636 N N . HIS A 1 80 ? -0.249 -8.471 -34.851 1.00 53.00 80 HIS A N 1
ATOM 637 C CA . HIS A 1 80 ? -1.500 -7.808 -35.263 1.00 53.00 80 HIS A CA 1
ATOM 638 C C . HIS A 1 80 ? -2.495 -7.373 -34.162 1.00 53.00 80 HIS A C 1
ATOM 640 O O . HIS A 1 80 ? -3.173 -8.173 -33.524 1.00 53.00 80 HIS A O 1
ATOM 646 N N . PHE A 1 81 ? -2.673 -6.049 -34.044 1.00 39.66 81 PHE A N 1
ATOM 647 C CA . PHE A 1 81 ? -3.749 -5.397 -33.288 1.00 39.66 81 PHE A CA 1
ATOM 648 C C . PHE A 1 81 ? -5.065 -5.407 -34.071 1.00 39.66 81 PHE A C 1
ATOM 650 O O . PHE A 1 81 ? -5.055 -5.185 -35.278 1.00 39.66 81 PHE A O 1
ATOM 657 N N . HIS A 1 82 ? -6.205 -5.531 -33.387 1.00 42.66 82 HIS A N 1
ATOM 658 C CA . HIS A 1 82 ? -7.455 -4.883 -33.799 1.00 42.66 82 HIS A CA 1
ATOM 659 C C . HIS A 1 82 ? -8.320 -4.580 -32.567 1.00 42.66 82 HIS A C 1
ATOM 661 O O . HIS A 1 82 ? -8.470 -5.418 -31.683 1.00 42.66 82 HIS A O 1
ATOM 667 N N . ASN A 1 83 ? -8.892 -3.376 -32.543 1.00 40.66 83 ASN A N 1
ATOM 668 C CA . ASN A 1 83 ? -9.887 -2.931 -31.572 1.00 40.66 83 ASN A CA 1
ATOM 669 C C . ASN A 1 83 ? -11.282 -3.293 -32.101 1.00 40.66 83 ASN A C 1
ATOM 671 O O . ASN A 1 83 ? -11.569 -3.014 -33.271 1.00 40.66 83 ASN A O 1
ATOM 675 N N . GLN A 1 84 ? -12.148 -3.863 -31.264 1.00 39.44 84 GLN A N 1
ATOM 676 C CA . GLN A 1 84 ? -13.583 -3.926 -31.544 1.00 39.44 84 GLN A CA 1
ATOM 677 C C . GLN A 1 84 ? -14.389 -3.549 -30.309 1.00 39.44 84 GLN A C 1
ATOM 679 O O . GLN A 1 84 ? -14.046 -4.048 -29.217 1.00 39.44 84 GLN A O 1
#

pLDDT: mean 73.64, std 18.74, range [39.44, 95.75]

Organism: Marinobacter nauticus (NCBI:txid2743)

Secondary structure (DSSP, 8-state):
---EEEEEEEEEEE-GGG-TTT-EEEEEEEEEEEE---TTS-TT--EEEEEEEEEEEEETTEEEEEEEEEEEE-----S-----

Sequence (84 aa):
TSENLYIADLVWKWAPNGNNREQQLTLSGEYLYGDELNQFAASDDTNEGWYVSGVYQFAPQWSAGVRYGEVDLQEAHGDHFHNQ